Protein AF-A0A2G2YUH9-F1 (afdb_monomer_lite)

pLDDT: mean 78.28, std 17.55, range [29.97, 95.88]

Secondary structure (DSSP, 8-state):
--------HHHHHHHHHHHHTTSSSPPPHHHHHHHHHHTS-HHHHHHHGGGTTS-HHHHHHHHHHHHHHHHTTSS--HHHHHHHHHHHHHHHHHHHHHHHHHHH---GGG--

Sequence (112 aa):
MKKKNTKSFSEYAIRWCEQVARVKPPMKESKIAEMFIHAQDEIYYQHLLPTLGKPFIEVLKMGEMVEEGIKIDRIVSFATLKATTQAIQKGSGSVERRLMNSKFGFDLESLK

Organism: Capsicum a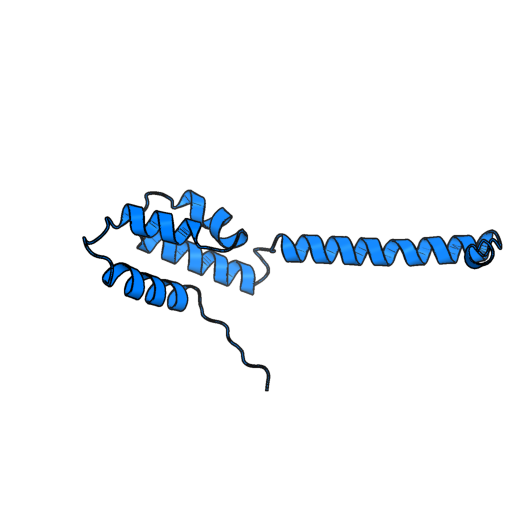nnuum (NCBI:txid4072)

Foldseek 3Di:
DDDPPCCAPVNVVVVLVVVQVPDPPRDDQLVSQVVVLVPDDPLLVVQLVVCRSPGNVVSSVSSNVSRVCVVVVVRPDPVNVVVVVVVVVVVVVVVVVVVCCVPPVDDPVVPD

Structure (mmCIF, N/CA/C/O backbone):
data_AF-A0A2G2YUH9-F1
#
_entry.id   AF-A0A2G2YUH9-F1
#
loop_
_atom_site.group_PDB
_atom_site.id
_atom_site.type_symbol
_atom_site.label_atom_id
_atom_site.label_alt_id
_atom_site.label_comp_id
_atom_site.label_asym_id
_atom_site.label_entity_id
_atom_site.label_seq_id
_atom_site.pdbx_PDB_ins_code
_atom_site.Cartn_x
_atom_site.Cartn_y
_atom_site.Cartn_z
_atom_site.occupancy
_atom_site.B_iso_or_equiv
_atom_site.auth_seq_id
_atom_site.auth_comp_id
_atom_site.auth_asym_id
_atom_site.auth_atom_id
_atom_site.pdbx_PDB_model_num
ATOM 1 N N . MET A 1 1 ? 1.647 20.166 -22.600 1.00 29.97 1 MET A N 1
ATOM 2 C CA . MET A 1 1 ? 1.704 20.073 -21.123 1.00 29.97 1 MET A CA 1
ATOM 3 C C . MET A 1 1 ? 1.326 18.656 -20.700 1.00 29.97 1 MET A C 1
ATOM 5 O O . MET A 1 1 ? 0.165 18.291 -20.820 1.00 29.97 1 MET A O 1
ATOM 9 N N . LYS A 1 2 ? 2.292 17.818 -20.295 1.00 38.47 2 LYS A N 1
ATOM 10 C CA . LYS A 1 2 ? 1.999 16.463 -19.792 1.00 38.47 2 LYS A CA 1
ATOM 11 C C . LYS A 1 2 ? 1.534 16.582 -18.337 1.00 38.47 2 LYS A C 1
ATOM 13 O O . LYS A 1 2 ? 2.337 16.921 -17.473 1.00 38.47 2 LYS A O 1
ATOM 18 N N . LYS A 1 3 ? 0.242 16.357 -18.080 1.00 41.81 3 LYS A N 1
ATOM 19 C CA . LYS A 1 3 ? -0.316 16.246 -16.723 1.00 41.81 3 LYS A CA 1
ATOM 20 C C . LYS A 1 3 ? 0.396 15.099 -16.000 1.00 41.81 3 LYS A C 1
ATOM 22 O O . LYS A 1 3 ? 0.210 13.942 -16.367 1.00 41.81 3 LYS A O 1
ATOM 27 N N . LYS A 1 4 ? 1.208 15.411 -14.989 1.00 48.75 4 LYS A N 1
ATOM 28 C CA . LYS A 1 4 ? 1.657 14.426 -14.000 1.00 48.75 4 LYS A CA 1
ATOM 29 C C . LYS A 1 4 ? 0.491 14.193 -13.046 1.00 48.75 4 LYS A C 1
ATOM 31 O O . LYS A 1 4 ? 0.397 14.827 -12.005 1.00 48.75 4 LYS A O 1
ATOM 36 N N . ASN A 1 5 ? -0.439 13.332 -13.445 1.00 46.59 5 ASN A N 1
ATOM 37 C CA . ASN A 1 5 ? -1.418 12.763 -12.525 1.00 46.59 5 ASN A CA 1
ATOM 38 C C . ASN A 1 5 ? -0.730 11.639 -11.739 1.00 46.59 5 ASN A C 1
ATOM 40 O O . ASN A 1 5 ? -1.114 10.481 -11.860 1.00 46.59 5 ASN A O 1
ATOM 44 N N . THR A 1 6 ? 0.333 11.952 -11.004 1.00 53.72 6 THR A N 1
ATOM 45 C CA . THR A 1 6 ? 0.979 10.965 -10.141 1.00 53.72 6 THR A CA 1
ATOM 46 C C . THR A 1 6 ? 0.385 11.166 -8.760 1.00 53.72 6 THR A C 1
ATOM 48 O O . THR A 1 6 ? 0.941 11.900 -7.954 1.00 53.72 6 THR A O 1
ATOM 51 N N . LYS A 1 7 ? -0.811 10.608 -8.532 1.00 67.69 7 LYS A N 1
ATOM 52 C CA . LYS A 1 7 ? -1.305 10.466 -7.160 1.00 67.69 7 LYS A CA 1
ATOM 53 C C . LYS A 1 7 ? -0.299 9.593 -6.427 1.00 67.69 7 LYS A C 1
ATOM 55 O O . LYS A 1 7 ? -0.051 8.486 -6.903 1.00 67.69 7 LYS A O 1
ATOM 60 N N . SER A 1 8 ? 0.286 10.096 -5.347 1.00 83.69 8 SER A N 1
ATOM 61 C CA . SER A 1 8 ? 1.173 9.283 -4.518 1.00 83.69 8 SER A CA 1
ATOM 62 C C . SER A 1 8 ? 0.370 8.200 -3.803 1.00 83.69 8 SER A C 1
ATOM 64 O O . SER A 1 8 ? -0.843 8.332 -3.586 1.00 83.69 8 SER A O 1
ATOM 66 N N . PHE A 1 9 ? 1.047 7.141 -3.381 1.00 86.19 9 PHE A N 1
ATOM 67 C CA . PHE A 1 9 ? 0.443 6.084 -2.576 1.00 86.19 9 PHE A CA 1
ATOM 68 C C . PHE A 1 9 ? -0.270 6.645 -1.328 1.00 86.19 9 PHE A C 1
ATOM 70 O O . PHE A 1 9 ? -1.386 6.239 -0.992 1.00 86.19 9 PHE A O 1
ATOM 77 N N . SER A 1 10 ? 0.328 7.656 -0.692 1.00 86.19 10 SER A N 1
ATOM 78 C CA . SER A 1 10 ? -0.238 8.358 0.464 1.00 86.19 10 SER A CA 1
ATOM 79 C C . SER A 1 10 ? -1.536 9.114 0.145 1.00 86.19 10 SER A C 1
ATOM 81 O O . SER A 1 10 ? -2.492 9.042 0.918 1.00 86.19 10 SER A O 1
ATOM 83 N N . GLU A 1 11 ? -1.642 9.774 -1.012 1.00 89.56 11 GLU A N 1
ATOM 84 C CA . GLU A 1 11 ? -2.890 10.418 -1.444 1.00 89.56 11 GLU A CA 1
ATOM 85 C C . GLU A 1 11 ? -4.006 9.396 -1.697 1.00 89.56 11 GLU A C 1
ATOM 87 O O . GLU A 1 11 ? -5.175 9.650 -1.387 1.00 89.56 11 GLU A O 1
ATOM 92 N N . TYR A 1 12 ? -3.667 8.228 -2.250 1.00 88.06 12 TYR A N 1
ATOM 93 C CA . TYR A 1 12 ? -4.632 7.143 -2.420 1.00 88.06 12 TYR A CA 1
ATOM 94 C C . TYR A 1 12 ? -5.128 6.618 -1.067 1.00 88.06 12 TYR A C 1
ATOM 96 O O . TYR A 1 12 ? -6.338 6.479 -0.873 1.00 88.06 12 TYR A O 1
ATOM 104 N N . ALA A 1 13 ? -4.218 6.403 -0.115 1.00 87.75 13 ALA A N 1
ATOM 105 C CA . ALA A 1 13 ? -4.552 5.974 1.238 1.00 87.75 13 ALA A CA 1
ATOM 106 C C . ALA A 1 13 ? -5.485 6.954 1.964 1.00 87.75 13 ALA A C 1
ATOM 108 O O . ALA A 1 13 ? -6.465 6.527 2.574 1.00 87.75 13 ALA A O 1
ATOM 109 N N . ILE A 1 14 ? -5.244 8.264 1.848 1.00 89.75 14 ILE A N 1
ATOM 110 C CA . ILE A 1 14 ? -6.123 9.291 2.431 1.00 89.75 14 ILE A CA 1
ATOM 111 C C . ILE A 1 14 ? -7.542 9.164 1.864 1.00 89.75 14 ILE A C 1
ATOM 113 O O . ILE A 1 14 ? -8.508 9.059 2.621 1.00 89.75 14 ILE A O 1
ATOM 117 N N . ARG A 1 15 ? -7.677 9.092 0.534 1.00 90.00 15 ARG A N 1
ATOM 118 C CA . ARG A 1 15 ? -8.987 8.946 -0.125 1.00 90.00 15 ARG A CA 1
ATOM 119 C C . ARG A 1 15 ? -9.682 7.642 0.253 1.00 90.00 15 ARG A C 1
ATOM 121 O O . ARG A 1 15 ? -10.906 7.613 0.352 1.00 90.00 15 ARG A O 1
ATOM 128 N N . TRP A 1 16 ? -8.927 6.567 0.460 1.00 88.06 16 TRP A N 1
ATOM 129 C CA . TRP A 1 16 ? -9.472 5.306 0.950 1.00 88.06 16 TRP A CA 1
ATOM 130 C C . TRP A 1 16 ? -10.073 5.463 2.351 1.00 88.06 16 TRP A C 1
ATOM 132 O O . TRP A 1 16 ? -11.229 5.098 2.569 1.00 88.06 16 TRP A O 1
ATOM 142 N N . CYS A 1 17 ? -9.337 6.084 3.277 1.00 87.50 17 CYS A N 1
ATOM 143 C CA . CYS A 1 17 ? -9.817 6.359 4.632 1.00 87.50 17 CYS A CA 1
ATOM 144 C C . CYS A 1 17 ? -11.101 7.204 4.634 1.00 87.50 17 CYS A C 1
ATOM 146 O O . CYS A 1 17 ? -12.033 6.904 5.379 1.00 87.50 17 CYS A O 1
ATOM 148 N N . GLU A 1 18 ? -11.198 8.211 3.761 1.00 89.88 18 GLU A N 1
ATOM 149 C CA . GLU A 1 18 ? -12.410 9.027 3.605 1.00 89.88 18 GLU A CA 1
ATOM 150 C C . GLU A 1 18 ? -13.635 8.219 3.155 1.00 89.88 18 GLU A C 1
ATOM 152 O O . GLU A 1 18 ? -14.756 8.526 3.564 1.00 89.88 18 GLU A O 1
ATOM 157 N N . GLN A 1 19 ? -13.454 7.203 2.303 1.00 87.94 19 GLN A N 1
ATOM 158 C CA . GLN A 1 19 ? -14.548 6.328 1.867 1.00 87.94 19 GLN A CA 1
ATOM 159 C C . GLN A 1 19 ? -14.981 5.388 2.987 1.00 87.94 19 GLN A C 1
ATOM 161 O O . GLN A 1 19 ? -16.170 5.242 3.261 1.00 87.94 19 GLN A O 1
ATOM 166 N N . VAL A 1 20 ? -14.012 4.797 3.680 1.00 87.25 20 VAL A N 1
ATOM 167 C CA . VAL A 1 20 ? -14.257 3.872 4.788 1.00 87.25 20 VAL A CA 1
ATOM 168 C C . VAL A 1 20 ? -14.966 4.568 5.952 1.00 87.25 20 VAL A C 1
ATOM 170 O O . VAL A 1 20 ? -15.882 3.994 6.536 1.00 87.25 20 VAL A O 1
ATOM 173 N N . ALA A 1 21 ? -14.628 5.830 6.237 1.00 87.44 21 ALA A N 1
ATOM 174 C CA . ALA A 1 21 ? -15.288 6.630 7.270 1.00 87.44 21 ALA A CA 1
ATOM 175 C C . ALA A 1 21 ? -16.790 6.870 7.006 1.00 87.44 21 ALA A C 1
ATOM 177 O O . ALA A 1 21 ? -17.537 7.191 7.931 1.00 87.44 21 ALA A O 1
ATOM 178 N N . ARG A 1 22 ? -17.254 6.714 5.756 1.00 89.75 22 ARG A N 1
ATOM 179 C CA . ARG A 1 22 ? -18.671 6.863 5.377 1.00 89.75 22 ARG A CA 1
ATOM 180 C C . ARG A 1 22 ? -19.484 5.583 5.586 1.00 89.75 22 ARG A C 1
ATOM 182 O O . ARG A 1 22 ? -20.713 5.650 5.589 1.00 89.75 22 ARG A O 1
ATOM 189 N N . VAL A 1 23 ? -18.828 4.432 5.743 1.00 86.25 23 VAL A N 1
ATOM 190 C CA . VAL A 1 23 ? -19.494 3.133 5.886 1.00 86.25 23 VAL A CA 1
ATOM 191 C C . VAL A 1 23 ? -20.118 3.015 7.277 1.00 86.25 23 VAL A C 1
ATOM 193 O O . VAL A 1 23 ? -19.476 3.282 8.293 1.00 86.25 23 VAL A O 1
ATOM 196 N N . LYS A 1 24 ? -21.389 2.597 7.321 1.00 85.00 24 LYS A N 1
ATOM 197 C CA . LYS A 1 24 ? -22.104 2.274 8.559 1.00 85.00 24 LYS A CA 1
ATOM 198 C C . LYS A 1 24 ? -22.570 0.816 8.531 1.00 85.00 24 LYS A C 1
ATOM 200 O O . LYS A 1 24 ? -23.203 0.426 7.550 1.00 85.00 24 LYS A O 1
ATOM 205 N N . PRO A 1 25 ? -22.326 0.039 9.601 1.00 83.69 25 PRO A N 1
ATOM 206 C CA . PRO A 1 25 ? -21.568 0.397 10.809 1.00 83.69 25 PRO A CA 1
ATOM 207 C C . PRO A 1 25 ? -20.051 0.548 10.547 1.00 83.69 25 PRO A C 1
ATOM 209 O O . PRO A 1 25 ? -19.565 0.043 9.534 1.00 83.69 25 PRO A O 1
ATOM 212 N N . PRO A 1 26 ? -19.297 1.223 11.443 1.00 84.62 26 PRO A N 1
ATOM 213 C CA . PRO A 1 26 ? -17.846 1.340 11.323 1.00 84.62 26 PRO A CA 1
ATOM 214 C C . PRO A 1 26 ? -17.185 -0.039 11.250 1.00 84.62 26 PRO A C 1
ATOM 216 O O . PRO A 1 26 ? -17.478 -0.925 12.056 1.00 84.62 26 PRO A O 1
ATOM 219 N N . MET A 1 27 ? -16.294 -0.222 10.278 1.00 87.88 27 MET A N 1
ATOM 220 C CA . MET A 1 27 ? -15.598 -1.489 10.065 1.00 87.88 27 MET A CA 1
ATOM 221 C C . MET A 1 27 ? -14.343 -1.590 10.944 1.00 87.88 27 MET A C 1
ATOM 223 O O . MET A 1 27 ? -13.752 -0.581 11.324 1.00 87.88 27 MET A O 1
ATOM 227 N N . LYS A 1 28 ? -13.910 -2.816 11.259 1.00 89.62 28 LYS A N 1
ATOM 228 C CA . LYS A 1 28 ? -12.661 -3.047 12.004 1.00 89.62 28 LYS A CA 1
ATOM 229 C C . LYS A 1 28 ? -11.450 -2.646 11.158 1.00 89.62 28 LYS A C 1
ATOM 231 O O . LYS A 1 28 ? -11.408 -2.974 9.975 1.00 89.62 28 LYS A O 1
ATOM 236 N N . GLU A 1 29 ? -10.439 -2.040 11.782 1.00 88.69 29 GLU A N 1
ATOM 237 C CA . GLU A 1 29 ? -9.196 -1.616 11.112 1.00 88.69 29 GLU A CA 1
ATOM 238 C C . GLU A 1 29 ? -8.529 -2.755 10.330 1.00 88.69 29 GLU A C 1
ATOM 240 O O . GLU A 1 29 ? -8.156 -2.571 9.176 1.00 88.69 29 GLU A O 1
ATOM 245 N N . SER A 1 30 ? -8.458 -3.959 10.903 1.00 89.69 30 SER A N 1
ATOM 246 C CA . SER A 1 30 ? -7.884 -5.127 10.225 1.00 89.69 30 SER A CA 1
ATOM 247 C C . SER A 1 30 ? -8.594 -5.458 8.912 1.00 89.69 30 SER A C 1
ATOM 249 O O . SER A 1 30 ? -7.945 -5.815 7.931 1.00 89.69 30 SER A O 1
ATOM 251 N N . LYS A 1 31 ? -9.922 -5.289 8.868 1.00 90.38 31 LYS A N 1
ATOM 252 C CA . LYS A 1 31 ? -10.705 -5.518 7.652 1.00 90.38 31 LYS A CA 1
ATOM 253 C C . LYS A 1 31 ? -10.495 -4.406 6.630 1.00 90.38 31 LYS A C 1
ATOM 255 O O . LYS A 1 31 ? -10.436 -4.674 5.435 1.00 90.38 31 LYS A O 1
ATOM 260 N N . ILE A 1 32 ? -10.342 -3.173 7.104 1.00 90.06 32 ILE A N 1
ATOM 261 C CA . ILE A 1 32 ? -10.031 -2.005 6.275 1.00 90.06 32 ILE A CA 1
ATOM 262 C C . ILE A 1 32 ? -8.661 -2.172 5.610 1.00 90.06 32 ILE A C 1
ATOM 264 O O . ILE A 1 32 ? -8.539 -1.939 4.409 1.00 90.06 32 ILE A O 1
ATOM 268 N N . ALA A 1 33 ? -7.659 -2.615 6.372 1.00 91.50 33 ALA A N 1
ATOM 269 C CA . ALA A 1 33 ? -6.315 -2.893 5.881 1.00 91.50 33 ALA A CA 1
ATOM 270 C C . ALA A 1 33 ? -6.307 -4.032 4.850 1.00 91.50 33 ALA A C 1
ATOM 272 O O . ALA A 1 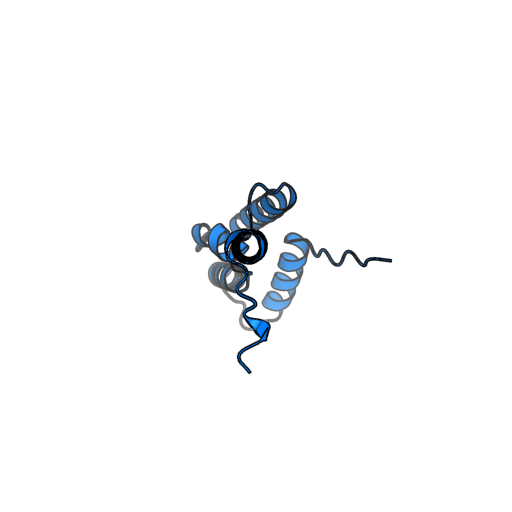33 ? -5.744 -3.873 3.773 1.00 91.50 33 ALA A O 1
ATOM 273 N N . GLU A 1 34 ? -6.993 -5.144 5.130 1.00 93.69 34 GLU A N 1
ATOM 274 C CA . GLU A 1 34 ? -7.153 -6.255 4.180 1.00 93.69 34 GLU A CA 1
ATOM 275 C C . GLU A 1 34 ? -7.782 -5.788 2.857 1.00 93.69 34 GLU A C 1
ATOM 277 O O . GLU A 1 34 ? -7.240 -6.045 1.783 1.00 93.69 34 GLU A O 1
ATOM 282 N N . MET A 1 35 ? -8.900 -5.056 2.920 1.00 92.69 35 MET A N 1
ATOM 283 C CA . MET A 1 35 ? -9.565 -4.546 1.717 1.00 92.69 35 MET A CA 1
ATOM 284 C C . MET A 1 35 ? -8.688 -3.554 0.949 1.00 92.69 35 MET A C 1
ATOM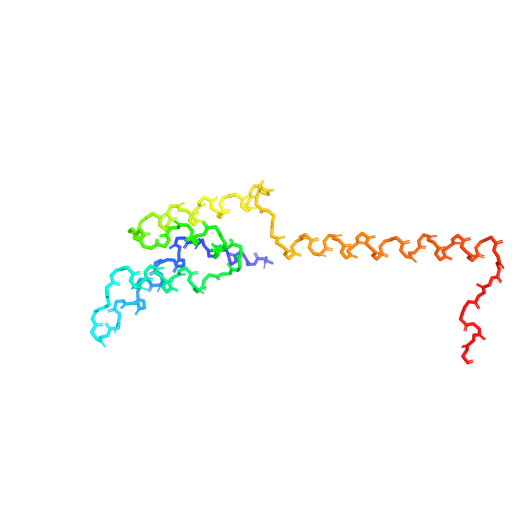 286 O O . MET A 1 35 ? -8.695 -3.565 -0.279 1.00 92.69 35 MET A O 1
ATOM 290 N N . PHE A 1 36 ? -7.923 -2.720 1.656 1.00 93.19 36 PHE A N 1
ATOM 291 C CA . PHE A 1 36 ? -6.986 -1.795 1.031 1.00 93.19 36 PHE A CA 1
ATOM 292 C C . PHE A 1 36 ? -5.891 -2.527 0.254 1.00 93.19 36 PHE A C 1
ATOM 294 O O . PHE A 1 36 ? -5.602 -2.124 -0.869 1.00 93.19 36 PHE A O 1
ATOM 301 N N . ILE A 1 37 ? -5.321 -3.599 0.821 1.00 94.69 37 ILE A N 1
ATOM 302 C CA . ILE A 1 37 ? -4.312 -4.445 0.163 1.00 94.69 37 ILE A CA 1
ATOM 303 C C . ILE A 1 37 ? -4.908 -5.094 -1.089 1.00 94.69 37 ILE A C 1
ATOM 305 O O . ILE A 1 37 ? -4.306 -5.033 -2.156 1.00 94.69 37 ILE A O 1
ATOM 309 N N . HIS A 1 38 ? -6.111 -5.667 -0.981 1.00 93.94 38 HIS A N 1
ATOM 310 C CA . HIS A 1 38 ? -6.789 -6.335 -2.099 1.00 93.94 38 HIS A CA 1
ATOM 311 C C . HIS A 1 38 ? -7.190 -5.384 -3.236 1.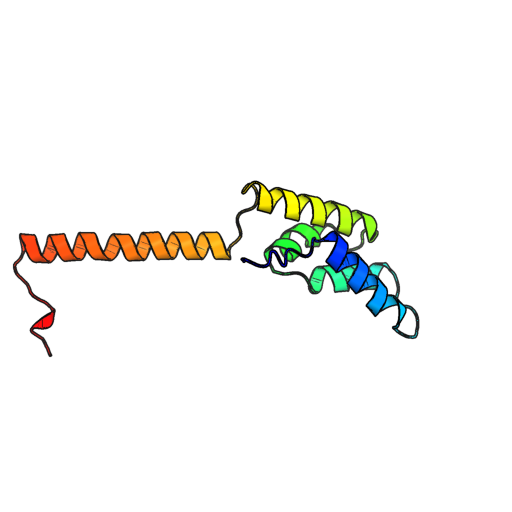00 93.94 38 HIS A C 1
ATOM 313 O O . HIS A 1 38 ? -7.377 -5.831 -4.363 1.00 93.94 38 HIS A O 1
ATOM 319 N N . ALA A 1 39 ? -7.348 -4.089 -2.954 1.00 91.75 39 ALA A N 1
ATOM 320 C CA . ALA A 1 39 ? -7.705 -3.081 -3.949 1.00 91.75 39 ALA A CA 1
ATOM 321 C C . ALA A 1 39 ? -6.499 -2.523 -4.728 1.00 91.75 39 ALA A C 1
ATOM 323 O O . ALA A 1 39 ? -6.699 -1.693 -5.615 1.00 91.75 39 ALA A O 1
ATOM 324 N N . GLN A 1 40 ? -5.268 -2.916 -4.383 1.00 91.69 40 GLN A N 1
ATOM 325 C CA . GLN A 1 40 ? -4.068 -2.446 -5.074 1.00 91.69 40 GLN A CA 1
ATOM 326 C C . GLN A 1 40 ? -3.794 -3.214 -6.370 1.00 91.69 40 GLN A C 1
ATOM 328 O O . GLN A 1 40 ? -4.196 -4.365 -6.528 1.00 91.69 40 GLN A O 1
ATOM 333 N N . ASP A 1 41 ? -3.028 -2.593 -7.269 1.00 90.06 41 ASP A N 1
ATOM 334 C CA . ASP A 1 41 ? -2.481 -3.270 -8.446 1.00 90.06 41 ASP A CA 1
ATOM 335 C C . ASP A 1 41 ? -1.512 -4.400 -8.055 1.00 90.06 41 ASP A C 1
ATOM 337 O O . ASP A 1 41 ? -0.882 -4.359 -6.997 1.00 90.06 41 ASP A O 1
ATOM 341 N N . GLU A 1 42 ? -1.331 -5.377 -8.950 1.00 90.25 42 GLU A N 1
ATOM 342 C CA . GLU A 1 42 ? -0.581 -6.627 -8.719 1.00 90.25 42 GLU A CA 1
ATOM 343 C C . GLU A 1 42 ? 0.777 -6.432 -8.018 1.00 90.25 42 GLU A C 1
ATOM 345 O O . GLU A 1 42 ? 1.098 -7.149 -7.076 1.00 90.25 42 GLU A O 1
ATOM 350 N N . ILE A 1 43 ? 1.564 -5.434 -8.436 1.00 90.00 43 ILE A N 1
ATOM 351 C CA . ILE A 1 43 ? 2.893 -5.154 -7.861 1.00 90.00 43 ILE A CA 1
ATOM 352 C C . ILE A 1 43 ? 2.769 -4.803 -6.377 1.00 90.00 43 ILE A C 1
ATOM 354 O O . ILE A 1 43 ? 3.469 -5.349 -5.528 1.00 90.00 43 ILE A O 1
ATOM 358 N N . TYR A 1 44 ? 1.860 -3.882 -6.061 1.00 93.00 44 TYR A N 1
ATOM 359 C CA . TYR A 1 44 ? 1.616 -3.451 -4.694 1.00 93.00 44 TYR A CA 1
ATOM 360 C C . TYR A 1 44 ? 0.986 -4.583 -3.888 1.00 93.00 44 TYR A C 1
ATOM 362 O O . TYR A 1 44 ? 1.431 -4.827 -2.774 1.00 93.00 44 TYR A O 1
ATOM 370 N N . TYR A 1 45 ? 0.023 -5.320 -4.449 1.00 94.00 45 TYR A N 1
ATOM 371 C CA . TYR A 1 45 ? -0.584 -6.472 -3.784 1.00 94.00 45 TYR A CA 1
ATOM 372 C C . TYR A 1 45 ? 0.473 -7.491 -3.341 1.00 94.00 45 TYR A C 1
ATOM 374 O O . TYR A 1 45 ? 0.530 -7.832 -2.161 1.00 94.00 45 TYR A O 1
ATOM 382 N N . GLN A 1 46 ? 1.370 -7.905 -4.242 1.00 93.38 46 GLN A N 1
ATOM 383 C CA . GLN A 1 46 ? 2.435 -8.869 -3.942 1.00 93.38 46 GLN A CA 1
ATOM 384 C C . GLN A 1 46 ? 3.359 -8.401 -2.811 1.00 93.38 46 GLN A C 1
ATOM 386 O O . GLN A 1 46 ? 3.734 -9.194 -1.946 1.00 93.38 46 GLN A O 1
ATOM 391 N N . HIS A 1 47 ? 3.708 -7.114 -2.789 1.00 94.25 47 HIS A N 1
ATOM 392 C CA . HIS A 1 47 ? 4.591 -6.556 -1.767 1.00 94.25 47 HIS A CA 1
ATOM 393 C C . HIS A 1 47 ? 3.883 -6.200 -0.452 1.00 94.25 47 HIS A C 1
ATOM 395 O O . HIS A 1 47 ? 4.530 -6.171 0.593 1.00 94.25 47 HIS A O 1
ATOM 401 N N . LEU A 1 48 ? 2.575 -5.947 -0.475 1.00 95.69 48 LEU A N 1
ATOM 402 C CA . LEU A 1 48 ? 1.780 -5.615 0.707 1.00 95.69 48 LEU A CA 1
ATOM 403 C C . LEU A 1 48 ? 1.157 -6.844 1.368 1.00 95.69 48 LEU A C 1
ATOM 405 O O . LEU A 1 48 ? 0.858 -6.792 2.558 1.00 95.69 48 LEU A O 1
ATOM 409 N N . LEU A 1 49 ? 0.993 -7.958 0.655 1.00 95.50 49 LEU A N 1
ATOM 410 C CA . LEU A 1 49 ? 0.440 -9.198 1.202 1.00 95.50 49 LEU A CA 1
ATOM 411 C C . LEU A 1 49 ? 1.110 -9.658 2.518 1.00 95.50 49 LEU A C 1
ATOM 413 O O . LEU A 1 49 ? 0.384 -10.054 3.429 1.00 95.50 49 LEU A O 1
ATOM 417 N N . PRO A 1 50 ? 2.444 -9.539 2.709 1.00 95.50 50 PRO A N 1
ATOM 418 C CA . PRO A 1 50 ? 3.091 -9.869 3.985 1.00 95.50 50 PRO A CA 1
ATOM 419 C C . PRO A 1 50 ? 2.664 -8.987 5.170 1.00 95.50 50 PRO A C 1
ATOM 421 O O . PRO A 1 50 ? 2.882 -9.359 6.321 1.00 95.50 50 PRO A O 1
ATOM 424 N N . THR A 1 51 ? 2.063 -7.822 4.909 1.00 95.88 51 THR A N 1
ATOM 425 C CA . THR A 1 51 ? 1.523 -6.916 5.938 1.00 95.88 51 THR A CA 1
ATOM 426 C C . THR A 1 51 ? 0.075 -7.237 6.316 1.00 95.88 51 THR A C 1
ATOM 428 O O . THR A 1 51 ? -0.530 -6.535 7.125 1.00 95.88 51 THR A O 1
ATOM 431 N N . LEU A 1 52 ? -0.506 -8.310 5.770 1.00 94.06 52 LEU A N 1
ATOM 432 C CA . LEU A 1 52 ? -1.863 -8.718 6.109 1.00 94.06 52 LEU A CA 1
ATOM 433 C C . LEU A 1 52 ? -1.990 -9.008 7.615 1.00 94.06 52 LEU A C 1
ATOM 435 O O . LEU A 1 52 ? -1.174 -9.709 8.211 1.00 94.06 52 LEU A O 1
ATOM 439 N N . GLY A 1 53 ? -3.024 -8.444 8.244 1.00 90.19 53 GLY A N 1
ATOM 440 C CA . GLY A 1 53 ? -3.245 -8.557 9.690 1.00 90.19 53 GLY A CA 1
ATOM 441 C C . GLY A 1 53 ? -2.372 -7.636 10.550 1.00 90.19 53 GLY A C 1
ATOM 442 O O . GLY A 1 53 ? -2.520 -7.642 11.772 1.00 90.19 53 GLY A O 1
ATOM 443 N N . LYS A 1 54 ? -1.493 -6.829 9.944 1.00 93.31 54 LYS A N 1
ATOM 444 C CA . LYS A 1 54 ? -0.760 -5.757 10.627 1.00 93.31 54 LYS A CA 1
ATOM 445 C C . LYS A 1 54 ? -1.615 -4.487 10.743 1.00 93.31 54 LYS A C 1
ATOM 447 O O . LYS A 1 54 ? -2.598 -4.342 10.011 1.00 93.31 54 LYS A O 1
ATOM 452 N N . PRO A 1 55 ? -1.259 -3.558 11.648 1.00 91.69 55 PRO A N 1
ATOM 453 C CA . PRO A 1 55 ? -1.883 -2.240 11.711 1.00 91.69 55 PRO A CA 1
ATOM 454 C C . PRO A 1 55 ? -1.779 -1.503 10.374 1.00 91.69 55 PRO A C 1
ATOM 456 O O . PRO A 1 55 ? -0.789 -1.657 9.653 1.00 91.69 55 PRO A O 1
ATOM 459 N N . PHE A 1 56 ? -2.752 -0.643 10.065 1.00 90.25 56 PHE A N 1
ATOM 460 C CA . PHE A 1 56 ? -2.806 0.039 8.768 1.00 90.25 56 PHE A CA 1
ATOM 461 C C . PHE A 1 56 ? -1.540 0.864 8.487 1.00 90.25 56 PHE A C 1
ATOM 463 O O . PHE A 1 56 ? -1.071 0.934 7.356 1.00 90.25 56 PHE A O 1
ATOM 470 N N . ILE A 1 57 ? -0.916 1.413 9.533 1.00 90.94 57 ILE A N 1
ATOM 471 C CA . ILE A 1 57 ? 0.336 2.168 9.418 1.00 90.94 57 ILE A CA 1
ATOM 472 C C . ILE A 1 57 ? 1.513 1.336 8.877 1.00 90.94 57 ILE A C 1
ATOM 474 O O . ILE A 1 57 ? 2.373 1.882 8.190 1.00 90.94 57 ILE A O 1
ATOM 478 N N . GLU A 1 58 ? 1.572 0.028 9.151 1.00 94.44 58 GLU A N 1
ATOM 479 C CA . GLU A 1 58 ? 2.612 -0.843 8.583 1.00 94.44 58 GLU A CA 1
ATOM 480 C C . GLU A 1 58 ? 2.381 -1.074 7.087 1.00 94.44 58 GLU A C 1
ATOM 482 O O . GLU A 1 58 ? 3.334 -1.045 6.307 1.00 94.44 58 GLU A O 1
ATOM 487 N N . VAL A 1 59 ? 1.115 -1.209 6.679 1.00 94.56 59 VAL A N 1
ATOM 488 C CA . VAL A 1 59 ? 0.718 -1.299 5.266 1.00 94.56 59 VAL A CA 1
ATOM 489 C C . VAL A 1 59 ? 1.121 -0.025 4.517 1.00 94.56 59 VAL A C 1
ATOM 491 O O . VAL A 1 59 ? 1.682 -0.102 3.425 1.00 94.56 59 VAL A O 1
ATOM 494 N N . LEU A 1 60 ? 0.902 1.149 5.125 1.00 92.56 60 LEU A N 1
ATOM 495 C CA . LEU A 1 60 ? 1.285 2.435 4.535 1.00 92.56 60 LEU A CA 1
ATOM 496 C C . LEU A 1 60 ? 2.792 2.551 4.312 1.00 92.56 60 LEU A C 1
ATOM 498 O O . LEU A 1 60 ? 3.221 2.850 3.201 1.00 92.56 60 LEU A O 1
ATOM 502 N N . LYS A 1 61 ? 3.592 2.243 5.339 1.00 94.50 61 LYS A N 1
ATOM 503 C CA . LYS A 1 61 ? 5.058 2.270 5.240 1.00 94.50 61 LYS A CA 1
ATOM 504 C C . LYS A 1 61 ? 5.572 1.335 4.150 1.00 94.50 61 LYS A C 1
ATOM 506 O O . LYS A 1 61 ? 6.469 1.702 3.396 1.00 94.50 61 LYS A O 1
ATOM 511 N N . MET A 1 62 ? 5.011 0.128 4.056 1.00 95.50 62 MET A N 1
ATOM 512 C CA . MET A 1 62 ? 5.399 -0.818 3.013 1.00 95.50 62 MET A CA 1
ATOM 513 C C . MET A 1 62 ? 5.032 -0.298 1.618 1.00 95.50 62 MET A C 1
ATOM 515 O O . MET A 1 62 ? 5.842 -0.397 0.702 1.00 95.50 62 MET A O 1
ATOM 519 N N . GLY A 1 63 ? 3.860 0.315 1.457 1.00 94.12 63 GLY A N 1
ATOM 520 C CA . GLY A 1 63 ? 3.436 0.890 0.181 1.00 94.12 63 GLY A CA 1
ATOM 521 C C . GLY A 1 63 ? 4.291 2.069 -0.283 1.00 94.12 63 GLY A C 1
ATOM 522 O O . GLY A 1 63 ? 4.628 2.141 -1.463 1.00 94.12 63 GLY A O 1
ATOM 523 N N . GLU A 1 64 ? 4.724 2.936 0.637 1.00 94.38 64 GLU A N 1
ATOM 524 C CA . GLU A 1 64 ? 5.684 4.012 0.345 1.00 94.38 64 GLU A CA 1
ATOM 525 C C . GLU A 1 64 ? 7.045 3.454 -0.102 1.00 94.38 64 GLU A C 1
ATOM 527 O O . GLU A 1 64 ? 7.624 3.927 -1.080 1.00 94.38 64 GLU A O 1
ATOM 532 N N . MET A 1 65 ? 7.544 2.400 0.556 1.00 94.31 65 MET A N 1
ATOM 533 C CA . MET A 1 65 ? 8.786 1.734 0.138 1.00 94.31 65 MET A CA 1
ATOM 534 C C . MET A 1 65 ? 8.667 1.097 -1.250 1.00 94.31 65 MET A C 1
ATOM 536 O O . MET A 1 65 ? 9.625 1.129 -2.024 1.00 94.31 65 MET A O 1
ATOM 540 N N . VAL A 1 66 ? 7.503 0.528 -1.576 1.00 93.56 66 VAL A N 1
ATOM 541 C CA . VAL A 1 66 ? 7.230 -0.028 -2.906 1.00 93.56 66 VAL A CA 1
ATOM 542 C C . VAL A 1 66 ? 7.198 1.079 -3.956 1.00 93.56 66 VAL A C 1
ATOM 544 O O . VAL A 1 66 ? 7.846 0.944 -4.991 1.00 93.56 66 VAL A O 1
ATOM 547 N N . GLU A 1 67 ? 6.507 2.190 -3.686 1.00 92.94 67 GLU A N 1
ATOM 548 C CA . GLU A 1 67 ? 6.453 3.349 -4.585 1.00 92.94 67 GLU A CA 1
ATOM 549 C C . GLU A 1 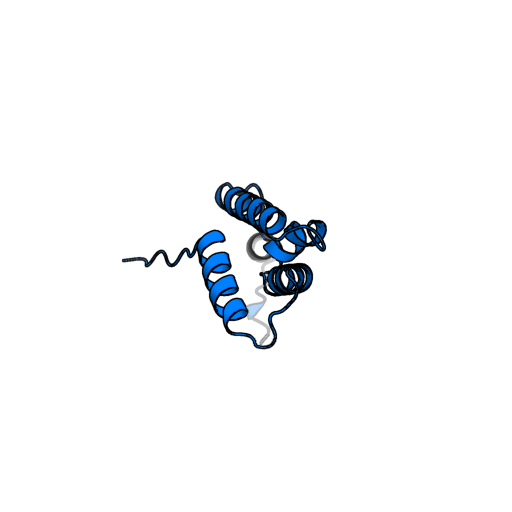67 ? 7.853 3.913 -4.874 1.00 92.94 67 GLU A C 1
ATOM 551 O O . GLU A 1 67 ? 8.215 4.097 -6.040 1.00 92.94 67 GLU A O 1
ATOM 556 N N . GLU A 1 68 ? 8.680 4.116 -3.843 1.00 92.06 68 GLU A N 1
ATOM 557 C CA . GLU A 1 68 ? 10.060 4.571 -4.039 1.00 92.06 68 GLU A CA 1
ATOM 558 C C . GLU A 1 68 ? 10.908 3.521 -4.767 1.00 92.06 68 GLU A C 1
ATOM 560 O O . GLU A 1 68 ? 11.671 3.878 -5.662 1.00 92.06 68 GLU A O 1
ATOM 565 N N . GLY A 1 69 ? 10.742 2.230 -4.462 1.00 92.19 69 GLY A N 1
ATOM 566 C CA . GLY A 1 69 ? 11.424 1.135 -5.154 1.00 92.19 69 GLY A CA 1
ATOM 567 C C . GLY A 1 69 ? 11.106 1.069 -6.650 1.00 92.19 69 GLY A C 1
ATOM 568 O O . GLY A 1 69 ? 12.010 0.826 -7.450 1.00 92.19 69 GLY A O 1
ATOM 569 N N . ILE A 1 70 ? 9.856 1.334 -7.037 1.00 89.69 70 ILE A N 1
ATOM 570 C CA . ILE A 1 70 ? 9.432 1.441 -8.441 1.00 89.69 70 ILE A CA 1
ATOM 571 C C . ILE A 1 70 ? 10.072 2.669 -9.094 1.00 89.69 70 ILE A C 1
ATOM 573 O O . ILE A 1 70 ? 10.616 2.581 -10.188 1.00 89.69 70 ILE A O 1
ATOM 577 N N . LYS A 1 71 ? 10.042 3.817 -8.415 1.00 89.00 71 LYS A N 1
ATOM 578 C CA . LYS A 1 71 ? 10.569 5.091 -8.925 1.00 89.00 71 LYS A CA 1
ATOM 579 C C . LYS A 1 71 ? 12.075 5.068 -9.198 1.00 89.00 71 LYS A C 1
ATOM 581 O O . LYS A 1 71 ? 12.524 5.775 -10.096 1.00 89.00 71 LYS A O 1
ATOM 586 N N . ILE A 1 72 ? 12.845 4.289 -8.434 1.00 90.94 72 ILE A N 1
ATOM 587 C CA . ILE A 1 72 ? 14.290 4.089 -8.650 1.00 90.94 72 ILE A CA 1
ATOM 588 C C . ILE A 1 72 ? 14.609 2.813 -9.446 1.00 90.94 72 ILE A C 1
ATOM 590 O O . ILE A 1 72 ? 15.750 2.352 -9.416 1.00 90.94 72 ILE A O 1
ATOM 594 N N . ASP A 1 73 ? 13.607 2.221 -10.106 1.00 86.56 73 ASP A N 1
ATOM 595 C CA . ASP A 1 73 ? 13.705 1.006 -10.926 1.00 86.56 73 ASP A CA 1
ATOM 596 C C . ASP A 1 73 ? 14.286 -0.225 -10.195 1.00 86.56 73 ASP A C 1
ATOM 598 O O . ASP A 1 73 ? 14.740 -1.185 -10.819 1.00 86.56 73 ASP A O 1
ATOM 602 N N . ARG A 1 74 ? 14.251 -0.243 -8.854 1.00 89.19 74 ARG A N 1
ATOM 603 C CA . ARG A 1 74 ? 14.619 -1.423 -8.047 1.00 89.19 74 ARG A CA 1
ATOM 604 C C . ARG A 1 74 ? 13.515 -2.473 -8.020 1.00 89.19 74 ARG A C 1
ATOM 606 O O . ARG A 1 74 ? 13.809 -3.653 -7.856 1.00 89.19 74 ARG A O 1
ATOM 613 N N . ILE A 1 75 ? 12.262 -2.050 -8.170 1.00 88.00 75 ILE A N 1
ATOM 614 C CA . ILE A 1 75 ? 11.101 -2.928 -8.303 1.00 88.00 75 ILE A CA 1
ATOM 615 C C . ILE A 1 75 ? 10.583 -2.782 -9.730 1.00 88.00 75 ILE A C 1
ATOM 617 O O . ILE A 1 75 ? 9.981 -1.773 -10.092 1.00 88.00 75 ILE A O 1
ATOM 621 N N . VAL A 1 76 ? 10.834 -3.796 -10.555 1.00 81.31 76 VAL A N 1
ATOM 622 C CA . VAL A 1 76 ? 10.384 -3.814 -11.949 1.00 81.31 76 VAL A CA 1
ATOM 623 C C . VAL A 1 76 ? 9.009 -4.457 -12.018 1.00 81.31 76 VAL A C 1
ATOM 625 O O . VAL A 1 76 ? 8.818 -5.589 -11.575 1.00 81.31 76 VAL A O 1
ATOM 628 N N . SER A 1 77 ? 8.046 -3.757 -12.620 1.00 72.19 77 SER A N 1
ATOM 629 C CA . SER A 1 77 ? 6.719 -4.333 -12.816 1.00 72.19 77 SER A CA 1
ATOM 630 C C . SER A 1 77 ? 6.756 -5.532 -13.762 1.00 72.19 77 SER A C 1
ATOM 632 O O . SER A 1 77 ? 7.452 -5.520 -14.782 1.00 72.19 77 SER A O 1
ATOM 634 N N . PHE A 1 78 ? 5.928 -6.542 -13.492 1.00 68.69 78 PHE A N 1
ATOM 635 C CA . PHE A 1 78 ? 5.742 -7.665 -14.413 1.00 68.69 78 PHE A CA 1
ATOM 636 C C . PHE A 1 78 ? 5.284 -7.203 -15.808 1.00 68.69 78 PHE A C 1
ATOM 638 O O . PHE A 1 78 ? 5.681 -7.778 -16.821 1.00 68.69 78 PHE A O 1
ATOM 645 N N . ALA A 1 79 ? 4.503 -6.119 -15.885 1.00 66.81 79 ALA A N 1
ATOM 646 C CA . ALA A 1 79 ? 4.099 -5.508 -17.149 1.00 66.81 79 ALA A CA 1
ATOM 647 C C . ALA A 1 79 ? 5.301 -4.947 -17.931 1.00 66.81 79 ALA A C 1
ATOM 649 O O . ALA A 1 79 ? 5.404 -5.175 -19.137 1.00 66.81 79 ALA A O 1
ATOM 650 N N . THR A 1 80 ? 6.237 -4.283 -17.246 1.00 72.44 80 THR A N 1
ATOM 651 C CA . THR A 1 80 ? 7.496 -3.790 -17.822 1.00 72.44 80 THR A CA 1
ATOM 652 C C . THR A 1 80 ? 8.357 -4.957 -18.292 1.00 72.44 80 THR A C 1
ATOM 654 O O . THR A 1 80 ? 8.849 -4.931 -19.417 1.00 72.44 80 THR A O 1
ATOM 657 N N . LEU A 1 81 ? 8.490 -6.015 -17.485 1.00 77.50 81 LEU A N 1
ATOM 658 C CA . LEU A 1 81 ? 9.235 -7.214 -17.875 1.00 77.50 81 LEU A CA 1
ATOM 659 C C . LEU A 1 81 ? 8.636 -7.851 -19.137 1.00 77.50 81 LEU A C 1
ATOM 661 O O . LEU A 1 81 ? 9.348 -8.077 -20.113 1.00 77.50 81 LEU A O 1
ATOM 665 N N . LYS A 1 82 ? 7.314 -8.058 -19.162 1.00 76.12 82 LYS A N 1
ATOM 666 C CA . LYS A 1 82 ? 6.585 -8.608 -20.312 1.00 76.12 82 LYS A CA 1
ATOM 667 C C . LYS A 1 82 ? 6.747 -7.741 -21.562 1.00 76.12 82 LYS A C 1
ATOM 669 O O . LYS A 1 82 ? 6.960 -8.283 -22.646 1.00 76.12 82 LYS A O 1
ATOM 674 N N . ALA A 1 83 ? 6.670 -6.417 -21.429 1.00 74.88 83 ALA A N 1
ATOM 675 C CA . ALA A 1 83 ? 6.871 -5.489 -22.538 1.00 74.88 83 ALA A CA 1
ATOM 676 C C . ALA A 1 83 ? 8.302 -5.572 -23.097 1.00 74.88 83 ALA A C 1
ATOM 678 O O . ALA A 1 83 ? 8.476 -5.646 -24.313 1.00 74.88 83 ALA A O 1
ATOM 679 N N . THR A 1 84 ? 9.315 -5.644 -22.229 1.00 73.31 84 THR A N 1
ATOM 680 C CA . THR A 1 84 ? 10.722 -5.788 -22.630 1.00 73.31 84 THR A CA 1
ATOM 681 C C . THR A 1 84 ? 10.978 -7.134 -23.306 1.00 73.31 84 THR A C 1
ATOM 683 O O . THR A 1 84 ? 11.583 -7.174 -24.375 1.00 73.31 84 THR A O 1
ATOM 686 N N . THR A 1 85 ? 10.449 -8.238 -22.768 1.00 77.69 85 THR A N 1
ATOM 687 C CA . THR A 1 85 ? 10.540 -9.559 -23.411 1.00 77.69 85 THR A CA 1
ATOM 688 C C . THR A 1 85 ? 9.876 -9.560 -24.787 1.00 77.69 85 THR A C 1
ATOM 690 O O . THR A 1 85 ? 10.468 -10.048 -25.748 1.00 77.69 85 THR A O 1
ATOM 693 N N . GLN A 1 86 ? 8.688 -8.965 -24.925 1.00 80.19 86 GLN A N 1
ATOM 694 C CA . GLN A 1 86 ? 8.018 -8.849 -26.222 1.00 80.19 86 GLN A CA 1
ATOM 695 C C . GLN A 1 86 ? 8.794 -7.968 -27.208 1.00 80.19 86 GLN A C 1
ATOM 697 O O . GLN A 1 86 ? 8.844 -8.290 -28.394 1.00 80.19 86 GLN A O 1
ATOM 702 N N . ALA A 1 87 ? 9.411 -6.877 -26.750 1.00 74.00 87 ALA A N 1
ATOM 703 C CA . ALA A 1 87 ? 10.240 -6.018 -27.592 1.00 74.00 87 ALA A CA 1
ATOM 704 C C . ALA A 1 87 ? 11.493 -6.756 -28.096 1.00 74.00 87 ALA A C 1
ATOM 706 O O . ALA A 1 87 ? 11.808 -6.689 -29.285 1.00 74.00 87 ALA A O 1
ATOM 707 N N . ILE A 1 88 ? 12.153 -7.529 -27.228 1.00 79.06 88 ILE A N 1
ATOM 708 C CA . ILE A 1 88 ? 13.313 -8.358 -27.585 1.00 79.06 88 ILE A CA 1
ATOM 709 C C . ILE A 1 88 ? 12.912 -9.457 -28.582 1.00 79.06 88 ILE A C 1
ATOM 711 O O . ILE A 1 88 ? 13.576 -9.648 -29.602 1.00 79.06 88 ILE A O 1
ATOM 715 N N . GLN A 1 89 ? 11.785 -10.137 -28.350 1.00 72.94 89 GLN A N 1
ATOM 716 C CA . GLN A 1 89 ? 11.273 -11.173 -29.254 1.00 72.94 89 GLN A CA 1
ATOM 717 C C . GLN A 1 89 ? 10.875 -10.612 -30.626 1.00 72.94 89 GLN A C 1
ATOM 719 O O . GLN A 1 89 ? 11.195 -11.208 -31.656 1.00 72.94 89 GLN A O 1
ATOM 724 N N . LYS A 1 90 ? 10.236 -9.435 -30.669 1.00 63.47 90 LYS A N 1
ATOM 725 C CA . LYS A 1 90 ? 9.905 -8.751 -31.929 1.00 63.47 90 LYS A CA 1
ATOM 726 C C . LYS A 1 90 ? 11.151 -8.266 -32.680 1.00 63.47 90 LYS A C 1
ATOM 728 O O . LYS A 1 90 ? 11.135 -8.246 -33.908 1.00 63.47 90 LYS A O 1
ATOM 733 N N . GLY A 1 91 ? 12.231 -7.925 -31.972 1.00 53.47 91 GLY A N 1
ATOM 734 C CA . GLY A 1 91 ? 13.524 -7.580 -32.570 1.00 53.47 91 GLY A CA 1
ATOM 735 C C . GLY A 1 91 ? 14.236 -8.777 -33.215 1.00 53.47 91 GLY A C 1
ATOM 736 O O . GLY A 1 91 ? 14.762 -8.651 -34.324 1.00 53.47 91 GLY A O 1
ATOM 737 N N . SER A 1 92 ? 14.185 -9.947 -32.566 1.00 52.34 92 SER A N 1
ATOM 738 C CA . SER A 1 92 ? 14.838 -11.188 -33.020 1.00 52.34 92 SER A CA 1
ATOM 739 C C . SER A 1 92 ? 14.276 -11.709 -34.355 1.00 52.34 92 SER A C 1
ATOM 741 O O . SER A 1 92 ? 15.026 -12.003 -35.287 1.00 52.34 92 SER A O 1
ATOM 743 N N . GLY A 1 93 ? 12.947 -11.687 -34.524 1.00 50.88 93 GLY A N 1
ATOM 744 C CA . GLY A 1 93 ? 12.282 -12.184 -35.740 1.00 50.88 93 GLY A CA 1
ATOM 745 C C . GLY A 1 93 ? 12.497 -11.350 -37.016 1.00 50.88 93 GLY A C 1
ATOM 746 O O . GLY A 1 93 ? 12.048 -11.761 -38.089 1.00 50.88 93 GLY A O 1
ATOM 747 N N . SER A 1 94 ? 13.148 -10.179 -36.934 1.00 50.44 94 SER A N 1
ATOM 748 C CA . SER A 1 94 ? 13.502 -9.360 -38.112 1.00 50.44 94 SER A CA 1
ATOM 749 C C . SER A 1 94 ? 14.922 -9.614 -38.627 1.00 50.44 94 SER A C 1
ATOM 751 O O . SER A 1 94 ? 15.213 -9.337 -39.794 1.00 50.44 94 SER A O 1
ATOM 753 N N . VAL A 1 95 ? 15.815 -10.106 -37.762 1.00 54.09 95 VAL A N 1
ATOM 754 C CA . VAL A 1 95 ? 17.206 -10.398 -38.128 1.00 54.09 95 VAL A CA 1
ATOM 755 C C . VAL A 1 95 ? 17.266 -11.748 -38.834 1.00 54.09 95 VAL A C 1
ATOM 757 O O . VAL A 1 95 ? 17.855 -11.849 -39.906 1.00 54.09 95 VAL A O 1
ATOM 760 N N . GLU A 1 96 ? 16.558 -12.751 -38.313 1.00 51.59 96 GLU A N 1
ATOM 761 C CA . GLU A 1 96 ? 16.510 -14.090 -38.909 1.00 51.59 96 GLU A CA 1
ATOM 762 C C . GLU A 1 96 ? 15.819 -14.098 -40.285 1.00 51.59 96 GLU A C 1
ATOM 764 O O . GLU A 1 96 ? 16.351 -14.667 -41.238 1.00 51.59 96 GLU A O 1
ATOM 769 N N . ARG A 1 97 ? 14.712 -13.353 -40.449 1.00 52.91 97 ARG A N 1
ATOM 770 C CA . ARG A 1 97 ? 14.043 -13.181 -41.756 1.00 52.91 97 ARG A CA 1
ATOM 771 C C . ARG A 1 97 ? 14.933 -12.502 -42.800 1.00 52.91 97 ARG A C 1
ATOM 773 O O . ARG A 1 97 ? 14.922 -12.892 -43.962 1.00 52.91 97 ARG A O 1
ATOM 780 N N . ARG A 1 98 ? 15.741 -11.512 -42.399 1.00 52.88 98 ARG A N 1
ATOM 781 C CA . ARG A 1 98 ? 16.709 -10.865 -43.306 1.00 52.88 98 ARG A CA 1
ATOM 782 C C . ARG A 1 98 ? 17.841 -11.805 -43.705 1.00 52.88 98 ARG A C 1
ATOM 784 O O . ARG A 1 98 ? 18.257 -11.788 -44.860 1.00 52.88 98 ARG A O 1
ATOM 791 N N . LEU A 1 99 ? 18.318 -12.633 -42.777 1.00 54.94 99 LEU A N 1
ATOM 792 C CA . LEU A 1 99 ? 19.360 -13.614 -43.065 1.00 54.94 99 LEU A CA 1
ATOM 793 C C . LEU A 1 99 ? 18.849 -14.729 -43.989 1.00 54.94 99 LEU A C 1
ATOM 795 O O . LEU A 1 99 ? 19.580 -15.110 -44.897 1.00 54.94 99 LEU A O 1
ATOM 799 N N . MET A 1 100 ? 17.604 -15.197 -43.842 1.00 53.91 100 MET A N 1
ATOM 800 C CA . MET A 1 100 ? 17.027 -16.192 -44.760 1.00 53.91 100 MET A CA 1
ATOM 801 C C . MET A 1 100 ? 16.767 -15.627 -46.165 1.00 53.91 100 MET A C 1
ATOM 803 O O . MET A 1 100 ? 17.124 -16.282 -47.145 1.00 53.91 100 MET A O 1
ATOM 807 N N . ASN A 1 101 ? 16.281 -14.384 -46.279 1.00 51.78 101 ASN A N 1
ATOM 808 C CA . ASN A 1 101 ? 16.106 -13.726 -47.581 1.00 51.78 101 ASN A CA 1
ATOM 809 C C . ASN A 1 101 ? 17.450 -13.467 -48.285 1.00 51.78 101 ASN A C 1
ATOM 811 O O . ASN A 1 101 ? 17.530 -13.550 -49.506 1.00 51.78 101 ASN A O 1
ATOM 815 N N . SER A 1 102 ? 18.521 -13.199 -47.526 1.00 51.19 102 SER A N 1
ATOM 816 C CA . SER A 1 102 ? 19.851 -12.948 -48.094 1.00 51.19 102 SER A CA 1
ATOM 817 C C . SER A 1 102 ? 20.645 -14.219 -48.420 1.00 51.19 102 SER A C 1
ATOM 819 O O . SER A 1 102 ? 21.490 -14.161 -49.309 1.00 51.19 102 SER A O 1
ATOM 821 N N . LYS A 1 103 ? 20.419 -15.346 -47.723 1.00 56.72 103 LYS A N 1
ATOM 822 C CA . LYS A 1 103 ? 21.165 -16.603 -47.948 1.00 56.72 103 LYS A CA 1
ATOM 823 C C . LYS A 1 103 ? 20.461 -17.617 -48.851 1.00 56.72 103 LYS A C 1
ATOM 825 O O . LYS A 1 103 ? 21.155 -18.436 -49.441 1.00 56.72 103 LYS A O 1
ATOM 830 N N . PHE A 1 104 ? 19.130 -17.590 -48.951 1.00 58.06 104 PHE A N 1
ATOM 831 C CA . PHE A 1 104 ? 18.370 -18.638 -49.649 1.00 58.06 104 PHE A CA 1
ATOM 832 C C . PHE A 1 104 ? 17.388 -18.133 -50.713 1.00 58.06 104 PHE A C 1
ATOM 834 O O . PHE A 1 104 ? 16.789 -18.961 -51.389 1.00 58.06 104 PHE A O 1
ATOM 841 N N . GLY A 1 105 ? 17.226 -16.818 -50.909 1.00 52.38 105 GLY A N 1
ATOM 842 C CA . GLY A 1 105 ? 16.417 -16.279 -52.014 1.00 52.38 105 GLY A CA 1
ATOM 843 C C . GLY A 1 105 ? 14.946 -16.723 -52.025 1.00 52.38 105 GLY A C 1
ATOM 844 O O . GLY A 1 105 ? 14.313 -16.689 -53.073 1.00 52.38 105 GLY A O 1
ATOM 845 N N . PHE A 1 106 ? 14.400 -17.161 -50.888 1.00 54.12 106 PHE A N 1
ATOM 846 C CA . PHE A 1 106 ? 12.988 -17.515 -50.759 1.00 54.12 106 PHE A CA 1
ATOM 847 C C . PHE A 1 106 ? 12.196 -16.282 -50.322 1.00 54.12 106 PHE A C 1
ATOM 849 O O . PHE A 1 106 ? 12.297 -15.857 -49.172 1.00 54.12 106 PHE A O 1
ATOM 856 N N . ASP A 1 107 ? 11.411 -15.711 -51.234 1.00 53.50 107 ASP A N 1
ATOM 857 C CA . ASP A 1 107 ? 10.444 -14.668 -50.902 1.00 53.50 107 ASP A CA 1
ATOM 858 C C . ASP A 1 107 ? 9.106 -15.300 -50.493 1.00 53.50 107 ASP A C 1
ATOM 860 O O . ASP A 1 107 ? 8.357 -15.831 -51.317 1.00 53.50 107 ASP A O 1
ATOM 864 N N . LEU A 1 108 ? 8.819 -15.269 -49.191 1.00 50.47 108 LEU A N 1
ATOM 865 C CA . LEU A 1 108 ? 7.615 -15.861 -48.605 1.00 50.47 10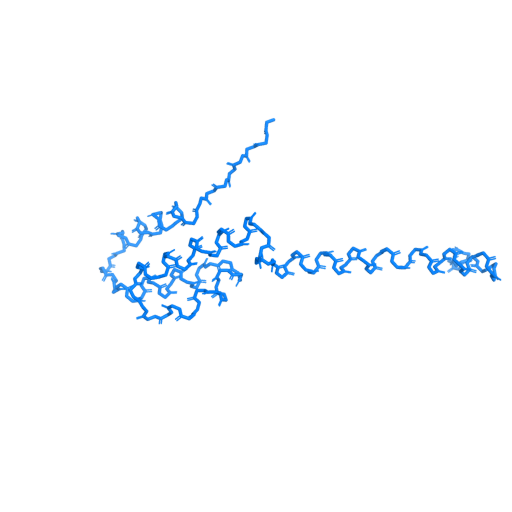8 LEU A CA 1
ATOM 866 C C . LEU A 1 108 ? 6.328 -15.087 -48.964 1.00 50.47 108 LEU A C 1
ATOM 868 O O . LEU A 1 108 ? 5.235 -15.588 -48.707 1.00 50.47 108 LEU A O 1
ATOM 872 N N . GLU A 1 109 ? 6.430 -13.890 -49.553 1.00 54.41 109 GLU A N 1
ATOM 873 C CA . GLU A 1 109 ? 5.272 -13.093 -49.994 1.00 54.41 109 GLU A CA 1
ATOM 874 C C . GLU A 1 109 ? 4.680 -13.570 -51.336 1.00 54.41 109 GLU A C 1
ATOM 876 O O . GLU A 1 109 ? 3.574 -13.167 -51.686 1.00 54.41 109 GLU A O 1
ATOM 881 N N . SER A 1 110 ? 5.353 -14.473 -52.064 1.00 51.19 110 SER A N 1
ATOM 882 C CA . SER A 1 110 ? 4.871 -14.998 -53.358 1.00 51.19 110 SER A CA 1
ATOM 883 C C . SER A 1 110 ? 3.877 -16.168 -53.250 1.00 51.19 110 SER A C 1
ATOM 885 O O . SER A 1 110 ? 3.470 -16.715 -54.271 1.00 51.19 110 SER A O 1
ATOM 887 N N . LEU A 1 111 ? 3.487 -16.580 -52.036 1.00 48.91 111 LEU A N 1
ATOM 888 C CA . LEU A 1 111 ? 2.581 -17.715 -51.808 1.00 48.91 111 LEU A CA 1
ATOM 889 C C . LEU A 1 111 ? 1.214 -17.273 -51.247 1.00 48.91 111 LEU A C 1
ATOM 891 O O . LEU A 1 111 ? 0.793 -17.725 -50.180 1.00 48.91 111 LEU A O 1
ATOM 895 N N . LYS A 1 112 ? 0.531 -16.373 -51.960 1.00 45.56 112 LYS A N 1
ATOM 896 C CA . LYS A 1 112 ? -0.899 -16.078 -51.781 1.00 45.56 112 LYS A CA 1
ATOM 897 C C . LYS A 1 112 ? -1.646 -16.220 -53.094 1.00 45.56 112 LYS A C 1
ATOM 899 O O . LYS A 1 112 ? -1.074 -15.817 -54.128 1.00 45.56 112 LYS A O 1
#

Radius of gyration: 23.34 Å; chains: 1; bounding box: 43×39×65 Å